Protein AF-T0ZRK0-F1 (afdb_monomer_lite)

pLDDT: mean 92.15, std 5.53, range [74.12, 98.19]

Secondary structure (DSSP, 8-state):
-HHHHTT----EEEEEETTTTEEEEEE--HHHHHHHHHHHHHHHHHHHHT-PPPPPSS-TTTTT-TTHHHH-HHHHHHHHT-SSPPPP--PPPP--EEEEEE-TTEEEEEETTEEEEEETTEEEEEEEGGGEEEEEEESSEEEPHHHHHHHHHTT---

InterPro domains:
  IPR002729 CRISPR-associated protein Cas1 [PF01867] (99-158)
  IPR011604 PD-(D/E)XK endonuclease-like domain superfamily [G3DSA:3.90.320.10] (1-72)
  IPR022765 Dna2/Cas4, domain of unknown function DUF83 [PF01930] (1-72)
  IPR042211 CRISPR-associated endonuclease Cas1, N-terminal domain [G3DSA:3.100.10.20] (97-158)

Structure (mmCIF, N/CA/C/O backbone):
data_AF-T0ZRK0-F1
#
_entry.id   AF-T0ZRK0-F1
#
loop_
_atom_site.group_PDB
_atom_site.id
_atom_site.type_symbol
_atom_site.label_atom_id
_atom_site.label_alt_id
_atom_site.label_comp_id
_atom_site.label_asym_id
_atom_site.label_entity_id
_atom_site.label_seq_id
_atom_site.pdbx_PDB_ins_code
_atom_site.Cartn_x
_atom_site.Cartn_y
_atom_site.Cartn_z
_atom_site.occupancy
_atom_site.B_iso_or_equiv
_atom_site.auth_seq_id
_atom_site.auth_comp_id
_atom_site.auth_asym_id
_atom_site.auth_atom_id
_atom_site.pdbx_PDB_model_num
ATOM 1 N N . MET A 1 1 ? -15.682 -17.173 26.545 1.00 78.81 1 MET A N 1
ATOM 2 C CA . MET A 1 1 ? -14.418 -16.399 26.540 1.00 78.81 1 MET A CA 1
ATOM 3 C C . MET A 1 1 ? -13.287 -17.383 26.737 1.00 78.81 1 MET A C 1
ATOM 5 O O . MET A 1 1 ? -13.396 -18.203 27.636 1.00 78.81 1 MET A O 1
ATOM 9 N N . ILE A 1 2 ? -12.194 -17.277 25.974 1.00 89.19 2 ILE A N 1
ATOM 10 C CA . ILE A 1 2 ? -11.131 -18.297 25.986 1.00 89.19 2 ILE A CA 1
ATOM 11 C C . ILE A 1 2 ? -10.567 -18.579 27.389 1.00 89.19 2 ILE A C 1
ATOM 13 O O . ILE A 1 2 ? -10.325 -19.728 27.726 1.00 89.19 2 ILE A O 1
ATOM 17 N N . LEU A 1 3 ? -10.399 -17.560 28.237 1.00 91.31 3 LEU A N 1
ATOM 18 C CA . LEU A 1 3 ? -9.878 -17.747 29.595 1.00 91.31 3 LEU A CA 1
ATOM 19 C C . LEU A 1 3 ? -10.885 -18.466 30.507 1.00 91.31 3 LEU A C 1
ATOM 21 O O . LEU A 1 3 ? -10.517 -19.416 31.189 1.00 91.31 3 LEU A O 1
ATOM 25 N N . GLU A 1 4 ? -12.163 -18.094 30.462 1.00 91.25 4 GLU A N 1
ATOM 26 C CA . GLU A 1 4 ? -13.221 -18.792 31.212 1.00 91.25 4 GLU A CA 1
ATOM 27 C C . GLU A 1 4 ? -13.374 -20.247 30.760 1.00 91.25 4 GLU A C 1
ATOM 29 O O . GLU A 1 4 ? -13.502 -21.148 31.582 1.00 91.25 4 GLU A O 1
ATOM 34 N N . GLU A 1 5 ? -13.280 -20.491 29.450 1.00 92.12 5 GLU A N 1
ATOM 35 C CA . GLU A 1 5 ? -13.317 -21.835 28.857 1.00 92.12 5 GLU A CA 1
ATOM 36 C C . GLU A 1 5 ? -12.138 -22.711 29.312 1.00 92.12 5 GLU A C 1
ATOM 38 O O . GLU A 1 5 ? -12.238 -23.934 29.299 1.00 92.12 5 GLU A O 1
ATOM 43 N N . ASN A 1 6 ? -11.041 -22.095 29.763 1.00 95.19 6 ASN A N 1
ATOM 44 C CA . ASN A 1 6 ? -9.883 -22.774 30.345 1.00 95.19 6 ASN A CA 1
ATOM 45 C C . ASN A 1 6 ? -9.909 -22.793 31.889 1.00 95.19 6 ASN A C 1
ATOM 47 O O . ASN A 1 6 ? -8.904 -23.120 32.516 1.00 95.19 6 ASN A O 1
ATOM 51 N N . GLY A 1 7 ? -11.047 -22.464 32.513 1.00 94.44 7 GLY A N 1
ATOM 52 C CA . GLY A 1 7 ? -11.255 -22.574 33.960 1.00 94.44 7 GLY A CA 1
ATOM 53 C C . GLY A 1 7 ? -10.780 -21.375 34.786 1.00 94.44 7 GLY A C 1
ATOM 54 O O . GLY A 1 7 ? -10.738 -21.470 36.012 1.00 94.44 7 GLY A O 1
ATOM 55 N N . TYR A 1 8 ? -10.431 -20.250 34.156 1.00 93.69 8 TYR A N 1
ATOM 56 C CA . TYR A 1 8 ? -10.069 -19.023 34.870 1.00 93.69 8 TYR A CA 1
ATOM 57 C C . TYR A 1 8 ? -11.311 -18.196 35.225 1.00 93.69 8 TYR A C 1
ATOM 59 O O . TYR A 1 8 ? -12.201 -18.015 34.395 1.00 93.69 8 TYR A O 1
ATOM 67 N N . SER A 1 9 ? -11.349 -17.619 36.430 1.00 91.75 9 SER A N 1
ATOM 68 C CA . SER A 1 9 ? -12.341 -16.595 36.769 1.00 91.75 9 SER A CA 1
ATOM 69 C C . SER A 1 9 ? -11.979 -15.270 36.093 1.00 91.75 9 SER A C 1
ATOM 71 O O . SER A 1 9 ? -10.844 -14.800 36.171 1.00 91.75 9 SER A O 1
ATOM 73 N N . CYS A 1 10 ? -12.937 -14.675 35.385 1.00 91.12 10 CYS A N 1
ATOM 74 C CA . CYS A 1 10 ? -12.752 -13.434 34.634 1.00 91.12 10 CYS A CA 1
ATOM 75 C C . CYS A 1 10 ? -13.885 -12.460 34.970 1.00 91.12 10 CYS A C 1
ATOM 77 O O . CYS A 1 10 ? -14.908 -12.428 34.294 1.00 91.12 10 CYS A O 1
ATOM 79 N N . GLU A 1 11 ? -13.703 -11.672 36.026 1.00 93.38 11 GLU A N 1
ATOM 80 C CA . GLU A 1 11 ? -14.727 -10.724 36.496 1.00 93.38 11 GLU A CA 1
ATOM 81 C C . GLU A 1 11 ? -14.539 -9.315 35.918 1.00 93.38 11 GLU A C 1
ATOM 83 O O . GLU A 1 11 ? -15.508 -8.576 35.759 1.00 93.38 11 GLU A O 1
ATOM 88 N N . GLN A 1 12 ? -13.305 -8.945 35.564 1.00 94.44 12 GLN A N 1
ATOM 89 C CA . GLN A 1 12 ? -12.973 -7.619 35.045 1.00 94.44 12 GLN A CA 1
ATOM 90 C C . GLN A 1 12 ? -11.694 -7.616 34.201 1.00 94.44 12 GLN A C 1
ATOM 92 O O . GLN A 1 12 ? -10.847 -8.506 34.308 1.00 94.44 12 GLN A O 1
ATOM 97 N N . GLY A 1 13 ? -11.541 -6.574 33.385 1.00 93.44 13 GLY A N 1
ATOM 98 C CA . GLY A 1 13 ? -10.327 -6.244 32.642 1.00 93.44 13 GLY A CA 1
ATOM 99 C C . GLY A 1 13 ? -9.828 -4.839 32.971 1.00 93.44 13 GLY A C 1
ATOM 1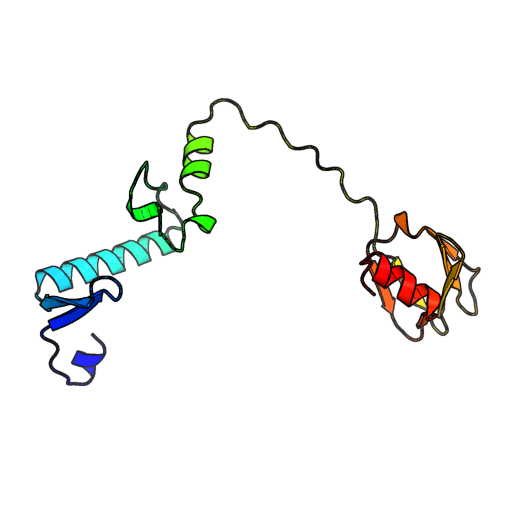00 O O . GLY A 1 13 ? -10.507 -4.068 33.643 1.00 93.44 13 GLY A O 1
ATOM 101 N N . VAL A 1 14 ? -8.636 -4.486 32.487 1.00 95.81 14 VAL A N 1
ATOM 102 C CA . VAL A 1 14 ? -8.057 -3.150 32.697 1.00 95.81 14 VAL A CA 1
ATOM 103 C C . VAL A 1 14 ? -7.588 -2.570 31.371 1.00 95.81 14 VAL A C 1
ATOM 105 O O . VAL A 1 14 ? -6.791 -3.186 30.663 1.00 95.81 14 VAL A O 1
ATOM 108 N N . LEU A 1 15 ? -8.036 -1.354 31.065 1.00 95.50 15 LEU A N 1
ATOM 109 C CA . LEU A 1 15 ? -7.479 -0.532 29.997 1.00 95.50 15 LEU A CA 1
ATOM 110 C C . LEU A 1 15 ? -6.409 0.387 30.584 1.00 95.50 15 LEU A C 1
ATOM 112 O O . LEU A 1 15 ? -6.682 1.170 31.491 1.00 95.50 15 LEU A O 1
ATOM 116 N N . TYR A 1 16 ? -5.181 0.287 30.073 1.00 96.19 16 TYR A N 1
ATOM 117 C CA . TYR A 1 16 ? -4.080 1.162 30.471 1.00 96.19 16 TYR A CA 1
ATOM 118 C C . TYR A 1 16 ? -3.776 2.192 29.383 1.00 96.19 16 TYR A C 1
ATOM 120 O O . TYR A 1 16 ? -3.351 1.842 28.280 1.00 96.19 16 TYR A O 1
ATOM 128 N N . TYR A 1 17 ? -3.945 3.472 29.703 1.00 94.19 17 TYR A N 1
ATOM 129 C CA . TYR A 1 17 ? -3.646 4.580 28.802 1.00 94.19 17 TYR A CA 1
ATOM 130 C C . TYR A 1 17 ? -2.206 5.052 29.008 1.00 94.19 17 TYR A C 1
ATOM 132 O O . TYR A 1 17 ? -1.891 5.723 29.986 1.00 94.19 17 TYR A O 1
ATOM 140 N N . VAL A 1 18 ? -1.317 4.741 28.059 1.00 93.50 18 VAL A N 1
ATOM 141 C CA . VAL A 1 18 ? 0.127 5.037 28.171 1.00 93.50 18 VAL A CA 1
ATOM 142 C C . VAL A 1 18 ? 0.413 6.534 28.336 1.00 93.50 18 VAL A C 1
ATOM 144 O O . VAL A 1 18 ? 1.280 6.909 29.123 1.00 93.50 18 VAL A O 1
ATOM 147 N N . GLN A 1 19 ? -0.323 7.395 27.625 1.00 91.50 19 GLN A N 1
ATOM 148 C CA . GLN A 1 19 ? -0.093 8.843 27.646 1.00 91.50 19 GLN A CA 1
ATOM 149 C C . GLN A 1 19 ? -0.457 9.479 29.000 1.00 91.50 19 GLN A C 1
ATOM 151 O O . GLN A 1 19 ? 0.309 10.297 29.502 1.00 91.50 19 GLN A O 1
ATOM 156 N N . SER A 1 20 ? -1.597 9.107 29.595 1.00 94.94 20 SER A N 1
ATOM 157 C CA . SER A 1 20 ? -2.043 9.620 30.903 1.00 94.94 20 SER A CA 1
ATOM 158 C C . SER A 1 20 ? -1.553 8.782 32.090 1.00 94.94 20 SER A C 1
ATOM 160 O O . SER A 1 20 ? -1.664 9.219 33.231 1.00 94.94 20 SER A O 1
ATOM 162 N N . ARG A 1 21 ? -0.988 7.592 31.835 1.00 95.31 21 ARG A N 1
ATOM 163 C CA . ARG A 1 21 ? -0.655 6.554 32.830 1.00 95.31 21 ARG A CA 1
ATOM 164 C C . ARG A 1 21 ? -1.853 6.105 33.671 1.00 95.31 21 ARG A C 1
ATOM 166 O O . ARG A 1 21 ? -1.684 5.631 34.793 1.00 95.31 21 ARG A O 1
ATOM 173 N N . GLU A 1 22 ? -3.046 6.225 33.112 1.00 97.06 22 GLU A N 1
ATOM 174 C CA . GLU A 1 22 ? -4.305 5.905 33.773 1.00 97.06 22 GLU A CA 1
ATOM 175 C C . GLU A 1 22 ? -4.682 4.436 33.566 1.00 97.06 22 GLU A C 1
ATOM 177 O O . GLU A 1 22 ? -4.476 3.879 32.485 1.00 97.06 22 GLU A O 1
ATOM 182 N N . ARG A 1 23 ? -5.232 3.808 34.610 1.00 97.44 23 ARG A N 1
ATOM 183 C CA . ARG A 1 23 ? -5.841 2.476 34.548 1.00 97.44 23 ARG A CA 1
ATOM 184 C C . ARG A 1 23 ? -7.338 2.623 34.743 1.00 97.44 23 ARG A C 1
ATOM 186 O O . ARG A 1 23 ? -7.760 3.159 35.760 1.00 97.44 23 ARG A O 1
ATOM 193 N N . VAL A 1 24 ? -8.103 2.119 33.787 1.00 96.81 24 VAL A N 1
ATOM 194 C CA . VAL A 1 24 ? -9.560 2.070 33.855 1.00 96.81 24 VAL A CA 1
ATOM 195 C C . VAL A 1 24 ? -9.971 0.612 33.983 1.00 96.81 24 VAL A C 1
ATOM 197 O O . VAL A 1 24 ? -9.690 -0.192 33.092 1.00 96.81 24 VAL A O 1
ATOM 200 N N . GLU A 1 25 ? -10.587 0.270 35.110 1.00 96.62 25 GLU A N 1
ATOM 201 C CA . GLU A 1 25 ? -11.154 -1.057 35.354 1.00 96.62 25 GLU A CA 1
ATOM 202 C C . GLU A 1 25 ? -12.493 -1.187 34.628 1.00 96.62 25 GLU A C 1
ATOM 204 O O . GLU A 1 25 ? -13.325 -0.281 34.668 1.00 96.62 25 GLU A O 1
ATOM 209 N N . ILE A 1 26 ? -12.680 -2.307 33.935 1.00 95.75 26 ILE A N 1
ATOM 210 C CA . ILE A 1 26 ? -13.863 -2.599 33.131 1.00 95.75 26 ILE A CA 1
ATOM 211 C C . ILE A 1 26 ? -14.487 -3.894 33.664 1.00 95.75 26 ILE A C 1
ATOM 213 O O . ILE A 1 26 ? -13.926 -4.966 33.410 1.00 95.75 26 ILE A O 1
ATOM 217 N N . PRO A 1 27 ? -15.615 -3.829 34.393 1.00 95.62 27 PRO A N 1
ATOM 218 C CA . PRO A 1 27 ? -16.311 -5.025 34.851 1.00 95.62 27 PRO A CA 1
ATOM 219 C C . PRO A 1 27 ? -16.918 -5.779 33.663 1.00 95.62 27 PRO A C 1
ATOM 221 O O . PRO A 1 27 ? -17.465 -5.177 32.740 1.00 95.62 27 PRO A O 1
ATOM 224 N N . PHE A 1 28 ? -16.827 -7.108 33.674 1.00 94.62 28 PHE A N 1
ATOM 225 C CA . PHE A 1 28 ? -17.411 -7.974 32.645 1.00 94.62 28 PHE A CA 1
ATOM 226 C C . PHE A 1 28 ? -18.836 -8.389 33.011 1.00 94.62 28 PHE A C 1
ATOM 228 O O . PHE A 1 28 ? -19.135 -9.581 33.140 1.00 94.62 28 PHE A O 1
ATOM 235 N N . ASP A 1 29 ? -19.701 -7.394 33.190 1.00 95.12 29 ASP A N 1
ATOM 236 C CA . ASP A 1 29 ? -21.116 -7.602 33.475 1.00 95.12 29 ASP A CA 1
ATOM 237 C C . ASP A 1 29 ? -21.891 -8.162 32.268 1.00 95.12 29 ASP A C 1
ATOM 239 O O . ASP A 1 29 ? -21.387 -8.289 31.146 1.00 95.12 29 ASP A O 1
ATOM 243 N N . GLU A 1 30 ? -23.140 -8.549 32.522 1.00 94.25 30 GLU A N 1
ATOM 244 C CA . GLU A 1 30 ? -23.998 -9.147 31.500 1.00 94.25 30 GLU A CA 1
ATOM 245 C C . GLU A 1 30 ? -24.315 -8.164 30.362 1.00 94.25 30 GLU A C 1
ATOM 247 O O . GLU A 1 30 ? -24.413 -8.567 29.203 1.00 94.25 30 GLU A O 1
ATOM 252 N N . GLU A 1 31 ? -24.415 -6.866 30.662 1.00 96.88 31 GLU A N 1
ATOM 253 C CA . GLU A 1 31 ? -24.691 -5.833 29.663 1.00 96.88 31 GLU A CA 1
ATOM 254 C C . GLU A 1 31 ? -23.528 -5.699 28.671 1.00 96.88 31 GLU A C 1
ATOM 256 O O . GLU A 1 31 ? -23.735 -5.744 27.454 1.00 96.88 31 GLU A O 1
ATOM 261 N N . LEU A 1 32 ? -22.291 -5.619 29.166 1.00 95.06 32 LEU A N 1
ATOM 262 C CA . LEU A 1 32 ? -21.094 -5.552 28.338 1.00 95.06 32 LEU A CA 1
ATOM 263 C C . LEU A 1 32 ? -20.905 -6.833 27.520 1.00 95.06 32 LEU A C 1
ATOM 265 O O . LEU A 1 32 ? -20.517 -6.766 26.346 1.00 95.06 32 LEU A O 1
ATOM 269 N N . ARG A 1 33 ? -21.199 -8.003 28.102 1.00 93.88 33 ARG A N 1
ATOM 270 C CA . ARG A 1 33 ? -21.157 -9.291 27.388 1.00 93.88 33 ARG A CA 1
ATOM 271 C C . ARG A 1 33 ? -22.172 -9.326 26.251 1.00 93.88 33 ARG A C 1
ATOM 273 O O . ARG A 1 33 ? -21.801 -9.666 25.123 1.00 93.88 33 ARG A O 1
ATOM 280 N N . ALA A 1 34 ? -23.410 -8.911 26.510 1.00 96.56 34 ALA A N 1
ATOM 281 C CA . ALA A 1 34 ? -24.460 -8.836 25.502 1.00 96.56 34 ALA A CA 1
ATOM 282 C C . ALA A 1 34 ? -24.105 -7.844 24.382 1.00 96.56 34 ALA A C 1
ATOM 284 O O . ALA A 1 34 ? -24.191 -8.189 23.200 1.00 96.56 34 ALA A O 1
ATOM 285 N N . LEU A 1 35 ? -23.626 -6.646 24.736 1.00 97.50 35 LEU A N 1
ATOM 286 C CA . LEU A 1 35 ? -23.180 -5.630 23.780 1.00 97.50 35 LEU A CA 1
ATOM 287 C C . LEU A 1 35 ? -22.043 -6.149 22.893 1.00 97.50 35 LEU A C 1
ATOM 289 O O . LEU A 1 35 ? -22.074 -5.984 21.672 1.00 97.50 35 LEU A O 1
ATOM 293 N N . THR A 1 36 ? -21.057 -6.814 23.494 1.00 95.25 36 THR A N 1
ATOM 294 C CA . THR A 1 36 ? -19.923 -7.402 22.773 1.00 95.25 36 THR A CA 1
ATOM 295 C C . THR A 1 36 ? -20.394 -8.483 21.801 1.00 95.25 36 THR A C 1
ATOM 297 O O . THR A 1 36 ? -19.994 -8.484 20.635 1.00 95.25 36 THR A O 1
ATOM 300 N N . GLY A 1 37 ? -21.291 -9.371 22.242 1.00 96.69 37 GLY A N 1
ATOM 301 C CA . GLY A 1 37 ? -21.889 -10.401 21.392 1.00 96.69 37 GLY A CA 1
ATOM 302 C C . GLY A 1 37 ? -22.647 -9.810 20.200 1.00 96.69 37 GLY A C 1
ATOM 303 O O . GLY A 1 37 ? -22.431 -10.228 19.058 1.00 96.69 37 GLY A O 1
ATOM 304 N N . ALA A 1 38 ? -23.472 -8.788 20.443 1.00 97.88 38 ALA A N 1
ATOM 305 C CA . ALA A 1 38 ? -24.213 -8.083 19.401 1.00 97.88 38 ALA A CA 1
ATOM 306 C C . ALA A 1 38 ? -23.280 -7.385 18.396 1.00 97.88 38 ALA A C 1
ATOM 308 O O . ALA A 1 38 ? -23.478 -7.502 17.185 1.00 97.88 38 ALA A O 1
ATOM 309 N N . ALA A 1 39 ? -22.224 -6.718 18.873 1.00 96.88 39 ALA A N 1
ATOM 310 C CA . ALA A 1 39 ? -21.237 -6.064 18.017 1.00 96.88 39 ALA A CA 1
ATOM 311 C C . ALA A 1 39 ? -20.494 -7.070 17.122 1.00 96.88 39 ALA A C 1
ATOM 313 O O . ALA A 1 39 ? -20.337 -6.833 15.923 1.00 96.88 39 ALA A O 1
ATOM 314 N N . ILE A 1 40 ? -20.083 -8.220 17.670 1.00 96.88 40 ILE A N 1
ATOM 315 C CA . ILE A 1 40 ? -19.434 -9.294 16.901 1.00 96.88 40 ILE A CA 1
ATOM 316 C C . ILE A 1 40 ? -20.373 -9.831 15.818 1.00 96.88 40 ILE A C 1
ATOM 318 O O . ILE A 1 40 ? -19.957 -9.990 14.667 1.00 96.88 40 ILE A O 1
ATOM 322 N N . ALA A 1 41 ? -21.633 -10.102 16.168 1.00 96.81 41 ALA A N 1
ATOM 323 C CA . ALA A 1 41 ? -22.629 -10.574 15.213 1.00 96.81 41 ALA A CA 1
ATOM 324 C C . ALA A 1 41 ? -22.859 -9.550 14.088 1.00 96.81 41 ALA A C 1
ATOM 326 O O . ALA A 1 41 ? -22.841 -9.920 12.913 1.00 96.81 41 ALA A O 1
ATOM 327 N N . GLY A 1 42 ? -22.982 -8.265 14.434 1.00 94.94 42 GLY A N 1
ATOM 328 C CA . GLY A 1 42 ? -23.125 -7.171 13.473 1.00 94.94 42 GLY A CA 1
ATOM 329 C C . GLY A 1 42 ? -21.941 -7.071 12.510 1.00 94.94 42 GLY A C 1
ATOM 330 O O . GLY A 1 42 ? -22.137 -7.063 11.297 1.00 94.94 42 GLY A O 1
ATOM 331 N N . MET A 1 43 ? -20.707 -7.090 13.024 1.00 94.00 43 MET A N 1
ATOM 332 C CA . MET A 1 43 ? -19.499 -7.042 12.188 1.00 94.00 43 MET A CA 1
ATOM 333 C C . MET A 1 43 ? -19.405 -8.238 11.231 1.00 94.00 43 MET A C 1
ATOM 335 O O . MET A 1 43 ? -19.091 -8.064 10.054 1.00 94.00 43 MET A O 1
ATOM 339 N N . ARG A 1 44 ? -19.719 -9.453 11.706 1.00 95.62 44 ARG A N 1
ATOM 340 C CA . ARG A 1 44 ? -19.750 -10.658 10.857 1.00 95.62 44 ARG A CA 1
ATOM 341 C C . ARG A 1 44 ? -20.816 -10.561 9.771 1.00 95.62 44 ARG A C 1
ATOM 343 O O . ARG A 1 44 ? -20.552 -10.933 8.632 1.00 95.62 44 ARG A O 1
ATOM 350 N N . HIS A 1 45 ? -21.996 -10.045 10.108 1.00 95.56 45 HIS A N 1
ATOM 351 C CA . HIS A 1 45 ? -23.068 -9.839 9.142 1.00 95.56 45 HIS A CA 1
ATOM 352 C C . HIS A 1 45 ? -22.665 -8.837 8.051 1.00 95.56 45 HIS A C 1
ATOM 354 O O . HIS A 1 45 ? -22.799 -9.141 6.869 1.00 95.56 45 HIS A O 1
ATOM 360 N N . MET A 1 46 ? -22.094 -7.688 8.427 1.00 93.69 46 MET A N 1
ATOM 361 C CA . MET A 1 46 ? -21.603 -6.684 7.473 1.00 93.69 46 MET A CA 1
ATOM 362 C C . MET A 1 46 ? -20.547 -7.261 6.525 1.00 93.69 46 MET A C 1
ATOM 364 O O . MET A 1 46 ? -20.614 -7.039 5.316 1.00 93.69 46 MET A O 1
ATOM 368 N N . ALA A 1 47 ? -19.608 -8.049 7.058 1.00 93.56 47 ALA A N 1
ATOM 369 C CA . ALA A 1 47 ? -18.593 -8.722 6.254 1.00 93.56 47 ALA A CA 1
ATOM 370 C C . ALA A 1 47 ? -19.204 -9.736 5.270 1.00 93.56 47 ALA A C 1
ATOM 372 O O . ALA A 1 47 ? -18.768 -9.805 4.125 1.00 93.56 47 ALA A O 1
ATOM 373 N N . ALA A 1 48 ? -20.228 -10.488 5.688 1.00 95.88 48 ALA A N 1
ATOM 374 C CA . ALA A 1 48 ? -20.903 -11.468 4.836 1.00 95.88 48 ALA A CA 1
ATOM 375 C C . ALA A 1 48 ? -21.728 -10.823 3.708 1.00 95.88 48 ALA A C 1
ATOM 377 O O . ALA A 1 48 ? -21.767 -11.351 2.601 1.00 95.88 48 ALA A O 1
ATOM 378 N N . VAL A 1 49 ? -22.377 -9.686 3.978 1.00 96.25 49 VAL A N 1
ATOM 379 C CA . VAL A 1 49 ? -23.164 -8.943 2.976 1.00 96.25 49 VAL A CA 1
ATOM 380 C C . VAL A 1 49 ? -22.261 -8.162 2.010 1.00 96.25 49 VAL A C 1
ATOM 382 O O . VAL A 1 49 ? -22.673 -7.852 0.894 1.00 96.25 49 VAL A O 1
ATOM 385 N N . GLY A 1 50 ? -21.030 -7.837 2.417 1.00 93.50 50 GLY A N 1
ATOM 386 C CA . GLY A 1 50 ? -20.076 -7.083 1.597 1.00 93.50 50 GLY A CA 1
ATOM 387 C C . GLY A 1 50 ? -20.433 -5.601 1.435 1.00 93.50 50 GLY A C 1
ATOM 388 O O . GLY A 1 50 ? -19.853 -4.914 0.598 1.00 93.50 50 GLY A O 1
ATOM 389 N N . GLN A 1 51 ? -21.380 -5.092 2.227 1.00 88.69 51 GLN A N 1
ATOM 390 C CA . GLN A 1 51 ? -21.760 -3.681 2.232 1.00 88.69 51 GLN A CA 1
ATOM 391 C C . GLN A 1 51 ? -21.048 -2.954 3.370 1.00 88.69 51 GLN A C 1
ATOM 393 O O . GLN A 1 51 ? -21.334 -3.161 4.550 1.00 88.69 51 GLN A O 1
ATOM 398 N N . ILE A 1 52 ? -20.112 -2.085 2.997 1.00 85.88 52 ILE A N 1
ATOM 399 C CA . ILE A 1 52 ? -19.383 -1.230 3.934 1.00 85.88 52 ILE A CA 1
ATOM 400 C C . ILE A 1 52 ? -20.260 -0.008 4.249 1.00 85.88 52 ILE A C 1
ATOM 402 O O . ILE A 1 52 ? -20.802 0.605 3.324 1.00 85.88 52 ILE A O 1
ATOM 406 N N . PRO A 1 53 ? -20.425 0.365 5.531 1.00 88.19 53 PRO A N 1
ATOM 407 C CA . PRO A 1 53 ? -21.192 1.542 5.897 1.00 88.19 53 PRO A CA 1
ATOM 408 C C . PRO A 1 53 ? -20.482 2.805 5.398 1.00 88.19 53 PRO A C 1
ATOM 410 O O . PRO A 1 53 ? -19.256 2.814 5.247 1.00 88.19 53 PRO A O 1
ATOM 413 N N . PRO A 1 54 ? -21.227 3.894 5.160 1.00 89.19 54 PRO A N 1
ATOM 414 C CA . PRO A 1 54 ? -20.612 5.152 4.776 1.00 89.19 54 PRO A CA 1
ATOM 415 C C . PRO A 1 54 ? -19.625 5.635 5.853 1.00 89.19 54 PRO A C 1
ATOM 417 O O . PRO A 1 54 ? -19.862 5.404 7.046 1.00 89.19 54 PRO A O 1
ATOM 420 N N . PRO A 1 55 ? -18.539 6.327 5.463 1.00 91.19 55 PRO A N 1
ATOM 421 C CA . PRO A 1 55 ? -17.622 6.912 6.427 1.00 91.19 55 PRO A CA 1
ATOM 422 C C . PRO A 1 55 ? -18.332 7.913 7.339 1.00 91.19 55 PRO A C 1
ATOM 424 O O . PRO A 1 55 ? -19.278 8.589 6.931 1.00 91.19 55 PRO A O 1
ATOM 427 N N . LEU A 1 56 ? -17.849 8.032 8.575 1.00 91.19 56 LEU A N 1
ATOM 428 C CA . LEU A 1 56 ? -18.376 9.005 9.528 1.00 91.19 56 LEU A CA 1
ATOM 429 C C . LEU A 1 56 ? -18.116 10.438 9.042 1.00 91.19 56 LEU A C 1
ATOM 431 O O . LEU A 1 56 ? -17.090 10.717 8.427 1.00 91.19 56 LEU A O 1
ATOM 435 N N . GLU A 1 57 ? -19.018 11.357 9.376 1.00 90.06 57 GLU A N 1
ATOM 436 C CA . GLU A 1 57 ? -18.898 12.769 9.004 1.00 90.06 57 GLU A CA 1
ATOM 437 C C . GLU A 1 57 ? -18.366 13.591 10.180 1.00 90.06 57 GLU A C 1
ATOM 439 O O . GLU A 1 57 ? -18.964 13.590 11.256 1.00 90.06 57 GLU A O 1
ATOM 444 N N . GLY A 1 58 ? -17.227 14.269 9.994 1.00 85.38 58 GLY A N 1
ATOM 445 C CA . GLY A 1 58 ? -16.651 15.169 11.003 1.00 85.38 58 GLY A CA 1
ATOM 446 C C . GLY A 1 58 ? -16.387 14.514 12.366 1.00 85.38 58 GLY A C 1
ATOM 447 O O . GLY A 1 58 ? -16.389 15.192 13.393 1.00 85.38 58 GLY A O 1
ATOM 448 N N . SER A 1 59 ? -16.213 13.188 12.406 1.00 89.75 59 SER A N 1
ATOM 449 C CA . SER A 1 59 ? -16.119 12.454 13.666 1.00 89.75 59 SER A CA 1
ATOM 450 C C . SER A 1 59 ? -14.692 12.467 14.218 1.00 89.75 59 SER A C 1
ATOM 452 O O . SER A 1 59 ? -13.773 12.022 13.526 1.00 89.75 59 SER A O 1
ATOM 454 N N . PRO A 1 60 ? -14.480 12.826 15.500 1.00 89.88 60 PRO A N 1
ATOM 455 C CA . PRO A 1 60 ? -13.155 12.765 16.123 1.00 89.88 60 PRO A CA 1
ATOM 456 C C . PRO A 1 60 ? -12.579 11.340 16.171 1.00 89.88 60 PRO A C 1
ATOM 458 O O . PRO A 1 60 ? -11.372 11.169 16.332 1.00 89.88 60 PRO A O 1
ATOM 461 N N . LYS A 1 61 ? -13.422 10.311 15.987 1.00 89.06 61 LYS A N 1
ATOM 462 C CA . LYS A 1 61 ? -13.002 8.907 15.879 1.00 89.06 61 LYS A CA 1
ATOM 463 C C . LYS A 1 61 ? -12.127 8.647 14.646 1.00 89.06 61 LYS A C 1
ATOM 465 O O . LYS A 1 61 ? -11.306 7.737 14.681 1.00 89.06 61 LYS A O 1
ATOM 470 N N . CYS A 1 62 ? -12.270 9.437 13.580 1.00 90.88 62 CYS A N 1
ATOM 471 C CA . CYS A 1 62 ? -11.503 9.268 12.345 1.00 90.88 62 CYS A CA 1
ATOM 472 C C . CYS A 1 62 ? -10.067 9.809 12.453 1.00 90.88 62 CYS A C 1
ATOM 474 O O . CYS A 1 62 ? -9.163 9.218 11.872 1.00 90.88 62 CYS A O 1
ATOM 476 N N . ASN A 1 63 ? -9.828 10.854 13.255 1.00 87.31 63 ASN A N 1
ATOM 477 C CA . ASN A 1 63 ? -8.561 11.608 13.291 1.00 87.31 63 ASN A CA 1
ATOM 478 C C . ASN A 1 63 ? -7.309 10.774 13.615 1.00 87.31 63 ASN A C 1
ATOM 480 O O . ASN A 1 63 ? -6.203 11.141 13.231 1.00 87.31 63 ASN A O 1
ATOM 484 N N . ARG A 1 64 ? -7.458 9.681 14.371 1.00 86.06 64 ARG A N 1
ATOM 485 C CA . ARG A 1 64 ? -6.366 8.748 14.717 1.00 86.06 64 ARG A CA 1
ATOM 486 C C . ARG A 1 64 ? -6.720 7.300 14.385 1.00 86.06 64 ARG A C 1
ATOM 488 O O . ARG A 1 64 ? -6.147 6.372 14.948 1.00 86.06 64 ARG A O 1
ATOM 495 N N . CYS A 1 65 ? -7.702 7.105 13.508 1.00 90.44 65 CYS A N 1
ATOM 496 C CA . CYS A 1 65 ? -8.103 5.777 13.083 1.00 90.44 65 CYS A CA 1
ATOM 497 C C . CYS A 1 65 ? -7.004 5.168 12.207 1.00 90.44 65 CYS A C 1
ATOM 499 O O . CYS A 1 65 ? -6.597 5.768 11.214 1.00 90.44 65 CYS A O 1
ATOM 501 N N . SER A 1 66 ? -6.565 3.950 12.528 1.00 93.62 66 SER A N 1
ATOM 502 C CA . SER A 1 66 ? -5.598 3.200 11.711 1.00 93.62 66 SER A CA 1
ATOM 503 C C . SER A 1 66 ? -6.105 2.918 10.294 1.00 93.62 66 SER A C 1
ATOM 505 O O . SER A 1 66 ? -5.311 2.702 9.385 1.00 93.62 66 SER A O 1
ATOM 507 N N . LEU A 1 67 ? -7.425 2.947 10.097 1.00 91.69 67 LEU A N 1
ATOM 508 C CA . LEU A 1 67 ? -8.064 2.737 8.803 1.00 91.69 67 LEU A CA 1
ATOM 509 C C . LEU A 1 67 ? -8.295 4.037 8.025 1.00 91.69 67 LEU A C 1
ATOM 511 O O . LEU A 1 67 ? -8.820 3.962 6.921 1.00 91.69 67 LEU A O 1
ATOM 515 N N . ALA A 1 68 ? -7.929 5.216 8.543 1.00 91.56 68 ALA A N 1
ATOM 516 C CA . ALA A 1 68 ? -8.217 6.491 7.876 1.00 91.56 68 ALA A CA 1
ATOM 517 C C . ALA A 1 68 ? -7.627 6.568 6.456 1.00 91.56 68 ALA A C 1
ATOM 519 O O . ALA A 1 68 ? -8.324 6.991 5.543 1.00 91.56 68 ALA A O 1
ATOM 520 N N . GLY A 1 69 ? -6.403 6.069 6.243 1.00 90.81 69 GLY A N 1
ATOM 521 C CA . GLY A 1 69 ? -5.767 6.046 4.916 1.00 90.81 69 GLY A CA 1
ATOM 522 C C . GLY A 1 69 ? -6.363 5.035 3.928 1.00 90.81 69 GLY A C 1
ATOM 523 O O . GLY A 1 69 ? -6.098 5.121 2.737 1.00 90.81 69 GLY A O 1
ATOM 524 N N . ILE A 1 70 ? -7.164 4.081 4.412 1.00 91.38 70 ILE A N 1
ATOM 525 C CA . ILE A 1 70 ? -7.858 3.087 3.578 1.00 91.38 70 ILE A CA 1
ATOM 526 C C . ILE A 1 70 ? -9.304 3.531 3.331 1.00 91.38 70 ILE A C 1
ATOM 528 O O . ILE A 1 70 ? -9.806 3.446 2.217 1.00 91.38 70 ILE A O 1
ATOM 532 N N . CYS A 1 71 ? -9.978 3.999 4.382 1.00 90.62 71 CYS A N 1
ATOM 533 C CA . CYS A 1 71 ? -11.364 4.448 4.341 1.00 90.62 71 CYS A CA 1
ATOM 534 C C . CYS A 1 71 ? -11.517 5.808 3.647 1.00 90.62 71 CYS A C 1
ATOM 536 O O . CYS A 1 71 ? -12.556 6.027 3.032 1.00 90.62 71 CYS A O 1
ATOM 538 N N . LEU A 1 72 ? -10.505 6.684 3.749 1.00 92.44 72 LEU A N 1
ATOM 539 C CA . LEU A 1 72 ? -10.459 8.031 3.164 1.00 92.44 72 LEU A CA 1
ATOM 540 C C . LEU A 1 72 ? -11.774 8.801 3.389 1.00 92.44 72 LEU A C 1
ATOM 542 O O . LEU A 1 72 ? -12.497 9.099 2.437 1.00 92.44 72 LEU A O 1
ATOM 546 N N . PRO A 1 73 ? -12.166 9.036 4.660 1.00 92.62 73 PRO A N 1
ATOM 547 C CA . PRO A 1 73 ? -13.514 9.483 4.995 1.00 92.62 73 PRO A CA 1
ATOM 548 C C . PRO A 1 73 ? -13.863 10.833 4.368 1.00 92.62 73 PRO A C 1
ATOM 550 O O . PRO A 1 73 ? -14.996 11.015 3.921 1.00 92.62 73 PRO A O 1
ATOM 553 N N . ASP A 1 74 ? -12.904 11.755 4.309 1.00 89.50 74 ASP A N 1
ATOM 554 C CA . ASP A 1 74 ? -13.116 13.091 3.762 1.00 89.50 74 ASP A CA 1
ATOM 555 C C . ASP A 1 74 ? -13.256 13.034 2.238 1.00 89.50 74 ASP A C 1
ATOM 557 O O . ASP A 1 74 ? -14.204 13.594 1.688 1.00 89.50 74 ASP A O 1
ATOM 561 N N . GLU A 1 75 ? -12.390 12.287 1.552 1.00 90.81 75 GLU A N 1
ATOM 562 C CA . GLU A 1 75 ? -12.419 12.115 0.100 1.00 90.81 75 GLU A CA 1
ATOM 563 C C . GLU A 1 75 ? -13.662 11.351 -0.353 1.00 90.81 75 GLU A C 1
ATOM 565 O O . GLU A 1 75 ? -14.354 11.776 -1.278 1.00 90.81 75 GLU A O 1
ATOM 570 N N . VAL A 1 76 ? -13.990 10.237 0.306 1.00 90.69 76 VAL A N 1
ATOM 571 C CA . VAL A 1 76 ? -15.176 9.441 -0.024 1.00 90.69 76 VAL A CA 1
ATOM 572 C C . VAL A 1 76 ? -16.442 10.262 0.200 1.00 90.69 76 VAL A C 1
ATOM 574 O O . VAL A 1 76 ? -17.322 10.268 -0.663 1.00 90.69 76 VAL A O 1
ATOM 577 N N . ASN A 1 77 ? -16.552 10.997 1.311 1.00 90.75 77 ASN A N 1
ATOM 578 C CA . ASN A 1 77 ? -17.705 11.870 1.532 1.00 90.75 77 ASN A CA 1
ATOM 579 C C . ASN A 1 77 ? -17.745 13.041 0.540 1.00 90.75 77 ASN A C 1
ATOM 581 O O . ASN A 1 77 ? -18.830 13.395 0.078 1.00 90.75 77 ASN A O 1
ATOM 585 N N . PHE A 1 78 ? -16.593 13.599 0.162 1.00 88.50 78 PHE A N 1
ATOM 586 C CA . PHE A 1 78 ? -16.491 14.629 -0.872 1.00 88.50 78 PHE A CA 1
ATOM 587 C C . PHE A 1 78 ? -17.002 14.118 -2.225 1.00 88.50 78 PHE A C 1
ATOM 589 O O . PHE A 1 78 ? -17.889 14.736 -2.811 1.00 88.50 78 PHE A O 1
ATOM 596 N N . PHE A 1 79 ? -16.534 12.954 -2.687 1.00 87.31 79 PHE A N 1
ATOM 597 C CA . PHE A 1 79 ? -16.973 12.368 -3.956 1.00 87.31 79 PHE A CA 1
ATOM 598 C C . PHE A 1 79 ? -18.447 11.960 -3.950 1.00 87.31 79 PHE A C 1
ATOM 600 O O . PHE A 1 79 ? -19.125 12.126 -4.959 1.00 87.31 79 PHE A O 1
ATOM 607 N N . ARG A 1 80 ? -18.981 11.480 -2.821 1.00 85.81 80 ARG A N 1
ATOM 608 C CA . ARG A 1 80 ? -20.408 11.127 -2.704 1.00 85.81 80 ARG A CA 1
ATOM 609 C C . ARG A 1 80 ? -21.349 12.328 -2.807 1.00 85.81 80 ARG A C 1
ATOM 611 O O . ARG A 1 80 ? -22.514 12.140 -3.142 1.00 85.81 80 ARG A O 1
ATOM 618 N N . ARG A 1 81 ? -20.870 13.533 -2.489 1.00 86.44 81 ARG A N 1
ATOM 619 C CA . ARG A 1 81 ? -21.644 14.787 -2.540 1.00 86.44 81 ARG A CA 1
ATOM 620 C C . ARG A 1 81 ? -21.409 15.585 -3.821 1.00 86.44 81 ARG A C 1
ATOM 622 O O . ARG A 1 81 ? -21.998 16.647 -3.992 1.00 86.44 81 ARG A O 1
ATOM 629 N N . MET A 1 82 ? -20.519 15.115 -4.686 1.00 83.44 82 MET A N 1
ATOM 630 C CA . MET A 1 82 ? -20.107 15.839 -5.875 1.00 83.44 82 MET A CA 1
ATOM 631 C C . MET A 1 82 ? -21.139 15.671 -6.998 1.00 83.44 82 MET A C 1
ATOM 633 O O . MET A 1 82 ? -21.484 14.552 -7.364 1.00 83.44 82 MET A O 1
ATOM 637 N N . GLU A 1 83 ? -21.603 16.782 -7.571 1.00 82.81 83 GLU A N 1
ATOM 638 C CA . GLU A 1 83 ? -22.550 16.774 -8.700 1.00 82.81 83 GLU A CA 1
ATOM 639 C C . GLU A 1 83 ? -21.853 16.644 -10.065 1.00 82.81 83 GLU A C 1
ATOM 641 O O . GLU A 1 83 ? -22.442 16.150 -11.025 1.00 82.81 83 GLU A O 1
ATOM 646 N N . VAL A 1 84 ? -20.589 17.070 -10.160 1.00 82.31 84 VAL A N 1
ATOM 647 C CA . VAL A 1 84 ? -19.800 17.073 -11.402 1.00 82.31 84 VAL A CA 1
ATOM 648 C C . VAL A 1 84 ? -18.528 16.256 -11.192 1.00 82.31 84 VAL A C 1
ATOM 650 O O . VAL A 1 84 ? -17.753 16.622 -10.317 1.00 82.31 84 VAL A O 1
ATOM 653 N N . PRO A 1 85 ? -18.260 15.195 -11.976 1.00 78.50 85 PRO A N 1
ATOM 654 C CA .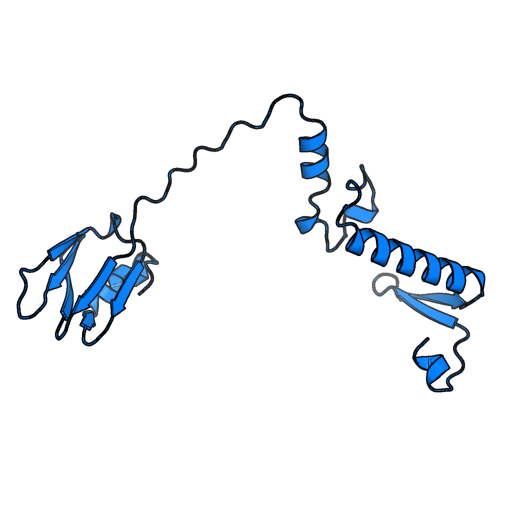 PRO A 1 85 ? -17.097 14.337 -11.760 1.00 78.50 85 PRO A CA 1
ATOM 655 C C . PRO A 1 85 ? -15.774 15.121 -11.843 1.00 78.50 85 PRO A C 1
ATOM 657 O O . PRO A 1 85 ? -15.670 16.077 -12.622 1.00 78.50 85 PRO A O 1
ATOM 660 N N . PRO A 1 86 ? -14.737 14.719 -11.081 1.00 80.62 86 PRO A N 1
ATOM 661 C CA . PRO A 1 86 ? -13.449 15.399 -11.106 1.00 80.62 86 PRO A CA 1
ATOM 662 C C . PRO A 1 86 ? -12.837 15.320 -12.507 1.00 80.62 86 PRO A C 1
ATOM 664 O O . PRO A 1 86 ? -12.921 14.295 -13.188 1.00 80.62 86 PRO A O 1
ATOM 667 N N . ARG A 1 87 ? -12.176 16.402 -12.936 1.00 84.25 87 ARG A N 1
ATOM 668 C CA . ARG A 1 87 ? -11.432 16.410 -14.199 1.00 84.25 87 ARG A CA 1
ATOM 669 C C . ARG A 1 87 ? -10.358 15.312 -14.154 1.00 84.25 87 ARG A C 1
ATOM 671 O O . ARG A 1 87 ? -9.520 15.356 -13.251 1.00 84.25 87 ARG A O 1
ATOM 678 N N . PRO A 1 88 ? -10.318 14.382 -15.123 1.00 79.00 88 PRO A N 1
ATOM 679 C CA . PRO A 1 88 ? -9.267 13.376 -15.178 1.00 79.00 88 PRO A CA 1
ATOM 680 C C . PRO A 1 88 ? -7.888 14.037 -15.250 1.00 79.00 88 PRO A C 1
ATOM 682 O O . PRO A 1 88 ? -7.672 14.969 -16.033 1.00 79.00 88 PRO A O 1
ATOM 685 N N . LEU A 1 89 ? -6.942 13.547 -14.451 1.00 82.75 89 LEU A N 1
ATOM 686 C CA . LEU A 1 89 ? -5.535 13.871 -14.649 1.00 82.75 89 LEU A CA 1
ATOM 687 C C . LEU A 1 89 ? -5.050 13.071 -15.860 1.00 82.75 89 LEU A C 1
ATOM 689 O O . LEU A 1 89 ? -4.972 11.845 -15.809 1.00 82.75 89 LEU A O 1
ATOM 693 N N . ALA A 1 90 ? -4.749 13.761 -16.960 1.00 81.56 90 ALA A N 1
ATOM 694 C CA . ALA A 1 90 ? -4.084 13.160 -18.110 1.00 81.56 90 ALA A CA 1
ATOM 695 C C . ALA A 1 90 ? -2.608 12.933 -17.756 1.00 81.56 90 ALA A C 1
ATOM 697 O O . ALA A 1 90 ? -1.750 13.753 -18.075 1.00 81.56 90 ALA A O 1
ATOM 698 N N . VAL A 1 91 ? -2.330 11.854 -17.023 1.00 81.69 91 VAL A N 1
ATOM 699 C CA . VAL A 1 91 ? -0.960 11.394 -16.798 1.00 81.69 91 VAL A CA 1
ATOM 700 C C . VAL A 1 91 ? -0.486 10.770 -18.115 1.00 81.69 91 VAL A C 1
ATOM 702 O O . VAL A 1 91 ? -1.159 9.855 -18.603 1.00 81.69 91 VAL A O 1
ATOM 705 N N . PRO A 1 92 ? 0.602 11.267 -18.735 1.00 76.25 92 PRO A N 1
ATOM 706 C CA . PRO A 1 92 ? 1.164 10.612 -19.907 1.00 76.25 92 PRO A CA 1
ATOM 707 C C . PRO A 1 92 ? 1.519 9.175 -19.525 1.00 76.25 92 PRO A C 1
ATOM 709 O O . PRO A 1 92 ? 2.089 8.928 -18.462 1.00 76.25 92 PRO A O 1
ATOM 712 N N . ARG A 1 93 ? 1.110 8.217 -20.358 1.00 74.69 93 ARG A N 1
ATOM 713 C CA . A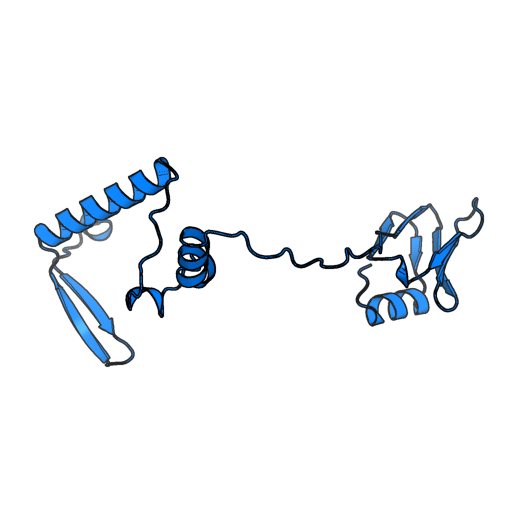RG A 1 93 ? 1.542 6.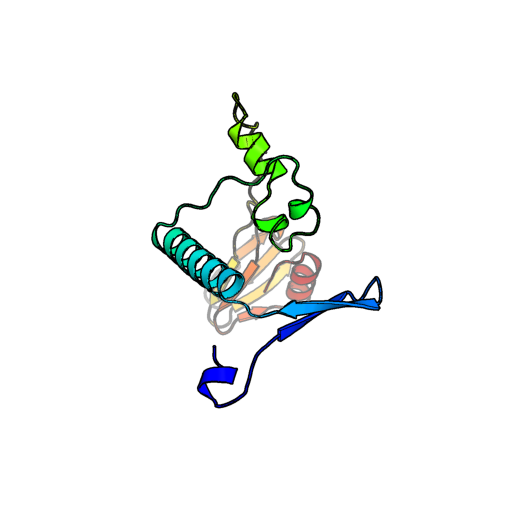833 -20.170 1.00 74.69 93 ARG A CA 1
ATOM 714 C C . ARG A 1 93 ? 3.033 6.786 -20.457 1.00 74.69 93 ARG A C 1
ATOM 716 O O . ARG A 1 93 ? 3.475 7.417 -21.412 1.00 74.69 93 ARG A O 1
ATOM 723 N N . ASP A 1 94 ? 3.772 6.053 -19.636 1.00 80.25 94 ASP A N 1
ATOM 724 C CA . ASP A 1 94 ? 5.138 5.709 -19.994 1.00 80.25 94 ASP A CA 1
ATOM 725 C C . ASP A 1 94 ? 5.087 4.880 -21.285 1.00 80.25 94 ASP A C 1
ATOM 727 O O . ASP A 1 94 ? 4.380 3.870 -21.356 1.00 80.25 94 ASP A O 1
ATOM 731 N N . GLU A 1 95 ? 5.732 5.380 -22.335 1.00 86.69 95 GLU A N 1
ATOM 732 C CA . GLU A 1 95 ? 5.773 4.729 -23.647 1.00 86.69 95 GLU A CA 1
ATOM 733 C C . GLU A 1 95 ? 6.875 3.660 -23.704 1.00 86.69 95 GLU A C 1
ATOM 735 O O . GLU A 1 95 ? 6.916 2.874 -24.652 1.00 86.69 95 GLU A O 1
ATOM 740 N N . ALA A 1 96 ? 7.741 3.598 -22.685 1.00 93.62 96 ALA A N 1
ATOM 741 C CA . ALA A 1 96 ? 8.822 2.634 -22.599 1.00 93.62 96 ALA A CA 1
ATOM 742 C C . ALA A 1 96 ? 8.304 1.204 -22.363 1.00 93.62 96 ALA A C 1
ATOM 744 O O . ALA A 1 96 ? 7.497 0.920 -21.472 1.00 93.62 96 ALA A O 1
ATOM 745 N N . LEU A 1 97 ? 8.810 0.256 -23.149 1.00 95.19 97 LEU A N 1
ATOM 746 C CA . LEU A 1 97 ? 8.387 -1.142 -23.146 1.00 95.19 97 LEU A CA 1
ATOM 747 C C . LEU A 1 97 ? 9.493 -2.060 -22.603 1.00 95.19 97 LEU A C 1
ATOM 749 O O . LEU A 1 97 ? 10.674 -1.715 -22.653 1.00 95.19 97 LEU A O 1
ATOM 753 N N . PRO A 1 98 ? 9.144 -3.242 -22.069 1.00 96.50 98 PRO A N 1
ATOM 754 C CA . PRO A 1 98 ? 10.139 -4.233 -21.682 1.00 96.50 98 PRO A CA 1
ATOM 755 C C . PRO A 1 98 ? 10.926 -4.723 -22.904 1.00 96.50 98 PRO A C 1
ATOM 757 O O . PRO A 1 98 ? 10.343 -5.179 -23.890 1.00 96.50 98 PRO A O 1
ATOM 760 N N . LEU A 1 99 ? 12.256 -4.682 -22.822 1.00 96.31 99 LEU A N 1
ATOM 761 C CA . LEU A 1 99 ? 13.146 -5.258 -23.823 1.00 96.31 99 LEU A CA 1
ATOM 762 C C . LEU A 1 99 ? 13.452 -6.713 -23.459 1.00 96.31 99 LEU A C 1
ATOM 764 O O . LEU A 1 99 ? 14.179 -6.977 -22.505 1.00 96.31 99 LEU A O 1
ATOM 768 N N . TYR A 1 100 ? 12.937 -7.657 -24.243 1.00 95.81 100 TYR A N 1
ATOM 769 C CA . TYR A 1 100 ? 13.242 -9.079 -24.094 1.00 95.81 100 TYR A CA 1
ATOM 770 C C . TYR A 1 100 ? 14.460 -9.457 -24.928 1.00 95.81 100 TYR A C 1
ATOM 772 O O . TYR A 1 100 ? 14.475 -9.255 -26.140 1.00 95.81 100 TYR A O 1
ATOM 780 N N . VAL A 1 101 ? 15.456 -10.070 -24.291 1.00 94.00 101 VAL A N 1
ATOM 781 C CA . VAL A 1 101 ? 16.602 -10.661 -24.981 1.00 94.00 101 VAL A CA 1
ATOM 782 C C . VAL A 1 101 ? 16.630 -12.150 -24.674 1.00 94.00 101 VAL A C 1
ATOM 784 O O . VAL A 1 101 ? 17.028 -12.574 -23.588 1.00 94.00 101 VAL A O 1
ATOM 787 N N . GLN A 1 102 ? 16.190 -12.943 -25.650 1.00 92.56 102 GLN A N 1
ATOM 788 C CA . GLN A 1 102 ? 16.141 -14.398 -25.577 1.00 92.56 102 GLN A CA 1
ATOM 789 C C . GLN A 1 102 ? 16.928 -14.995 -26.742 1.00 92.56 102 GLN A C 1
ATOM 791 O O . GLN A 1 102 ? 16.403 -15.176 -27.834 1.00 92.56 102 GLN A O 1
ATOM 796 N N . ALA A 1 103 ? 18.200 -15.303 -26.502 1.00 86.62 103 ALA A N 1
ATOM 797 C CA . ALA A 1 103 ? 19.074 -15.900 -27.504 1.00 86.62 103 ALA A CA 1
ATOM 798 C C . ALA A 1 103 ? 20.160 -16.758 -26.847 1.00 86.62 103 ALA A C 1
ATOM 800 O O . ALA A 1 103 ? 20.528 -16.558 -25.686 1.00 86.62 103 ALA A O 1
ATOM 801 N N . ARG A 1 104 ? 20.708 -17.709 -27.606 1.00 85.56 104 ARG A N 1
ATOM 802 C CA . ARG A 1 104 ? 21.929 -18.422 -27.225 1.00 85.56 104 ARG A CA 1
ATOM 803 C C . ARG A 1 104 ? 23.136 -17.594 -27.669 1.00 85.56 104 ARG A C 1
ATOM 805 O O . ARG A 1 104 ? 23.209 -17.210 -28.828 1.00 85.56 104 ARG A O 1
ATOM 812 N N . GLY A 1 105 ? 24.056 -17.304 -26.749 1.00 87.31 105 GLY A N 1
ATOM 813 C CA . GLY A 1 105 ? 25.220 -16.460 -27.044 1.00 87.31 105 GLY A CA 1
ATOM 814 C C . GLY A 1 105 ? 24.861 -14.989 -27.282 1.00 87.31 105 GLY A C 1
ATOM 815 O O . GLY A 1 105 ? 25.638 -14.260 -27.894 1.00 87.31 105 GLY A O 1
ATOM 816 N N . GLY A 1 106 ? 23.687 -14.544 -26.819 1.00 91.81 106 GLY A N 1
ATOM 817 C CA . GLY A 1 106 ? 23.256 -13.157 -26.970 1.00 91.81 106 GLY A CA 1
ATOM 818 C C . GLY A 1 106 ? 24.175 -12.201 -26.208 1.00 91.81 106 GLY A C 1
ATOM 819 O O . GLY A 1 106 ? 24.674 -12.531 -25.134 1.00 91.81 106 GLY A O 1
ATOM 820 N N . LYS A 1 107 ? 24.389 -10.996 -26.727 1.00 95.06 107 LYS A N 1
ATOM 821 C CA . LYS A 1 107 ? 25.175 -9.946 -26.078 1.00 95.06 107 LYS A CA 1
ATOM 822 C C . LYS A 1 107 ? 24.425 -8.625 -26.114 1.00 95.06 107 LYS A C 1
ATOM 824 O O . LYS A 1 107 ? 24.016 -8.184 -27.181 1.00 95.06 107 LYS A O 1
ATOM 829 N N . VAL A 1 108 ? 24.311 -7.984 -24.955 1.00 96.81 108 VAL A N 1
ATOM 830 C CA . VAL A 1 108 ? 23.716 -6.656 -24.776 1.00 96.81 108 VAL A CA 1
ATOM 831 C C . VAL A 1 108 ? 24.815 -5.678 -24.379 1.00 96.81 108 VAL A C 1
ATOM 833 O O . VAL A 1 108 ? 25.456 -5.839 -23.338 1.00 96.81 108 VAL A O 1
ATOM 836 N N . ALA A 1 109 ? 25.064 -4.669 -25.209 1.00 97.31 109 ALA A N 1
ATOM 837 C CA . ALA A 1 109 ? 26.120 -3.686 -24.995 1.00 97.31 109 ALA A CA 1
ATOM 838 C C . ALA A 1 109 ? 25.623 -2.250 -25.178 1.00 97.31 109 ALA A C 1
ATOM 840 O O . ALA A 1 109 ? 24.818 -1.975 -26.056 1.00 97.31 109 ALA A O 1
ATOM 841 N N . LYS A 1 110 ? 26.144 -1.308 -24.387 1.00 97.31 110 LYS A N 1
ATOM 842 C CA . LYS A 1 110 ? 25.857 0.119 -24.567 1.00 97.31 110 LYS A CA 1
ATOM 843 C C . LYS A 1 110 ? 26.584 0.665 -25.796 1.00 97.31 110 LYS A C 1
ATOM 845 O O . LYS A 1 110 ? 27.785 0.452 -25.949 1.00 97.31 110 LYS A O 1
ATOM 850 N N . ASN A 1 111 ? 25.875 1.446 -26.602 1.00 96.94 111 ASN A N 1
ATOM 851 C CA . ASN A 1 111 ? 26.431 2.293 -27.648 1.00 96.94 111 ASN A CA 1
ATOM 852 C C . ASN A 1 111 ? 25.726 3.658 -27.627 1.00 96.94 111 ASN A C 1
ATOM 854 O O . ASN A 1 111 ? 24.624 3.806 -28.159 1.00 96.94 111 ASN A O 1
ATOM 858 N N . GLY A 1 112 ? 26.340 4.651 -26.979 1.00 95.50 112 GLY A N 1
ATOM 859 C CA . GLY A 1 112 ? 25.708 5.956 -26.759 1.00 95.50 112 GLY A CA 1
ATOM 860 C C . GLY A 1 112 ? 24.393 5.827 -25.981 1.00 95.50 112 GLY A C 1
ATOM 861 O O . GLY A 1 112 ? 24.378 5.225 -24.909 1.00 95.50 112 GLY A O 1
ATOM 862 N N . GLU A 1 113 ? 23.307 6.349 -26.557 1.00 96.75 113 GLU A N 1
ATOM 863 C CA . GLU A 1 113 ? 21.934 6.311 -26.015 1.00 96.75 113 GLU A CA 1
ATOM 864 C C . GLU A 1 113 ? 21.140 5.053 -26.424 1.00 96.75 113 GLU A C 1
ATOM 866 O O . GLU A 1 113 ? 19.912 5.010 -26.328 1.00 96.75 113 GLU A O 1
ATOM 871 N N . THR A 1 114 ? 21.831 4.021 -26.914 1.00 97.38 114 THR A N 1
ATOM 872 C CA . THR A 1 114 ? 21.214 2.770 -27.369 1.00 97.38 114 THR A CA 1
ATOM 873 C C . THR A 1 114 ? 21.853 1.553 -26.712 1.00 97.38 114 THR A C 1
ATOM 875 O O . THR A 1 114 ? 23.043 1.557 -26.381 1.00 97.38 114 THR A O 1
ATOM 878 N N . LEU A 1 115 ? 21.071 0.487 -26.562 1.00 97.31 115 LEU A N 1
ATOM 879 C CA . LEU A 1 115 ? 21.575 -0.864 -26.374 1.00 97.31 115 LEU A CA 1
ATOM 880 C C . LEU A 1 115 ? 21.697 -1.546 -27.736 1.00 97.31 115 LEU A C 1
ATOM 882 O O . LEU A 1 115 ? 20.763 -1.540 -28.533 1.00 97.31 115 LEU A O 1
ATOM 886 N N . GLN A 1 116 ? 22.858 -2.136 -27.982 1.00 96.50 116 GLN A N 1
ATOM 887 C CA . GLN A 1 116 ? 23.118 -3.042 -29.089 1.00 96.50 116 GLN A CA 1
ATOM 888 C C . GLN A 1 116 ? 22.913 -4.470 -28.599 1.00 96.50 116 GLN A C 1
ATOM 890 O O . GLN A 1 116 ? 23.594 -4.905 -27.666 1.00 96.50 116 GLN A O 1
ATOM 895 N N . VAL A 1 117 ? 21.985 -5.180 -29.229 1.00 95.19 117 VAL A N 1
ATOM 896 C CA . VAL A 1 117 ? 21.663 -6.580 -28.961 1.00 95.19 117 VAL A CA 1
ATOM 897 C C . VAL A 1 117 ? 22.126 -7.406 -30.154 1.00 95.19 117 VAL A C 1
ATOM 899 O O . VAL A 1 117 ? 21.648 -7.208 -31.265 1.00 95.19 117 VAL A O 1
ATOM 902 N N . SER A 1 118 ? 23.062 -8.323 -29.940 1.00 93.38 118 SER A N 1
ATOM 903 C CA . SER A 1 118 ? 23.591 -9.203 -30.990 1.00 93.38 118 SER A CA 1
ATOM 904 C C . SER A 1 118 ? 23.485 -10.667 -30.578 1.00 93.38 118 SER A C 1
ATOM 906 O O . SER A 1 118 ? 23.788 -10.980 -29.428 1.00 93.38 118 SER A O 1
ATOM 908 N N . ALA A 1 119 ? 23.138 -11.554 -31.507 1.00 88.50 119 ALA A N 1
ATOM 909 C CA . ALA A 1 119 ? 23.197 -13.010 -31.352 1.00 88.50 119 ALA A CA 1
ATOM 910 C C . ALA A 1 119 ? 24.007 -13.619 -32.514 1.00 88.50 119 ALA A C 1
ATOM 912 O O . ALA A 1 119 ? 24.167 -12.964 -33.5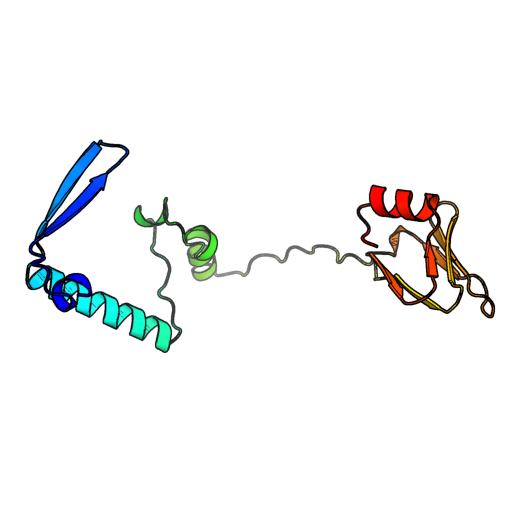41 1.00 88.50 119 ALA A O 1
ATOM 913 N N . GLU A 1 120 ? 24.544 -14.834 -32.349 1.00 76.81 120 GLU A N 1
ATOM 914 C CA . GLU A 1 120 ? 25.490 -15.446 -33.309 1.00 76.81 120 GLU A CA 1
ATOM 915 C C . GLU A 1 120 ? 24.947 -15.533 -34.750 1.00 76.81 120 GLU A C 1
ATOM 917 O O . GLU A 1 120 ? 25.722 -15.369 -35.691 1.00 76.81 120 GLU A O 1
ATOM 922 N N . ASP A 1 121 ? 23.630 -15.690 -34.917 1.00 74.12 121 ASP A N 1
ATOM 923 C CA . ASP A 1 121 ? 22.976 -15.905 -36.217 1.00 74.12 121 ASP A CA 1
ATOM 924 C C . ASP A 1 121 ? 22.037 -14.757 -36.649 1.00 74.12 121 ASP A C 1
ATOM 926 O O . ASP A 1 121 ? 21.296 -14.893 -37.624 1.00 74.12 121 ASP A O 1
ATOM 930 N N . GLU A 1 122 ? 22.053 -13.613 -35.951 1.00 79.38 122 GLU A N 1
ATOM 931 C CA . GLU A 1 122 ? 21.129 -12.500 -36.211 1.00 79.38 122 GLU A CA 1
ATOM 932 C C . GLU A 1 122 ? 21.837 -11.141 -36.331 1.00 79.38 122 GLU A C 1
ATOM 934 O O . GLU A 1 122 ? 22.832 -10.877 -35.647 1.00 79.38 122 GLU A O 1
ATOM 939 N N . PRO A 1 123 ? 21.329 -10.233 -37.188 1.00 81.75 123 PRO A N 1
ATOM 940 C CA . PRO A 1 123 ? 21.869 -8.885 -37.283 1.00 81.75 123 PRO A CA 1
ATOM 941 C C . PRO A 1 123 ? 21.706 -8.142 -35.952 1.00 81.75 123 PRO A C 1
ATOM 943 O O . PRO A 1 123 ? 20.655 -8.198 -35.318 1.00 81.75 123 PRO A O 1
ATOM 946 N N . SER A 1 124 ? 22.742 -7.394 -35.560 1.00 88.75 124 SER A N 1
ATOM 947 C CA . SER A 1 124 ? 22.712 -6.555 -34.357 1.00 88.75 124 SER A CA 1
ATOM 948 C C . SER A 1 124 ? 21.531 -5.583 -34.401 1.00 88.75 124 SER A C 1
ATOM 950 O O . SER A 1 124 ? 21.410 -4.785 -35.332 1.00 88.75 124 SER A O 1
ATOM 952 N N . GLN A 1 125 ? 20.692 -5.616 -33.372 1.00 92.69 125 GLN A N 1
ATOM 953 C CA . GLN A 1 125 ? 19.556 -4.721 -33.201 1.00 92.69 125 GLN A CA 1
ATOM 954 C C . GLN A 1 125 ? 19.925 -3.583 -32.256 1.00 92.69 125 GLN A C 1
ATOM 956 O O . GLN A 1 125 ? 20.553 -3.798 -31.221 1.00 92.69 125 GLN A O 1
ATOM 961 N N . SER A 1 126 ? 19.513 -2.367 -32.608 1.00 95.88 126 SER A N 1
ATOM 962 C CA . SER A 1 126 ? 19.713 -1.182 -31.779 1.00 95.88 126 SER A CA 1
ATOM 963 C C . SER A 1 126 ? 18.382 -0.749 -31.174 1.00 95.88 126 SER A C 1
ATOM 965 O O . SER A 1 126 ? 17.420 -0.511 -31.904 1.00 95.88 126 SER A O 1
ATOM 967 N N . VAL A 1 127 ? 18.334 -0.639 -29.847 1.00 96.56 127 VAL A N 1
ATOM 968 C CA . VAL A 1 127 ? 17.154 -0.202 -29.088 1.00 96.56 127 VAL A CA 1
ATOM 969 C C . VAL A 1 127 ? 17.524 1.037 -28.284 1.00 96.56 127 VAL A C 1
ATOM 971 O O . VAL A 1 127 ? 18.551 1.048 -27.604 1.00 96.56 127 VAL A O 1
ATOM 974 N N . ARG A 1 128 ? 16.730 2.107 -28.365 1.00 96.56 128 ARG A N 1
ATOM 975 C CA . ARG A 1 128 ? 17.009 3.351 -27.630 1.00 96.56 128 ARG A CA 1
ATOM 976 C C . ARG A 1 128 ? 16.691 3.156 -26.154 1.00 96.56 128 ARG A C 1
ATOM 978 O O . ARG A 1 128 ? 15.651 2.603 -25.826 1.00 96.56 128 ARG A O 1
ATOM 985 N N . LEU A 1 129 ? 17.539 3.674 -25.268 1.00 96.06 129 LEU A N 1
ATOM 986 C CA . LEU A 1 129 ? 17.337 3.555 -23.818 1.00 96.06 129 LEU A CA 1
ATOM 987 C C . LEU A 1 129 ? 16.029 4.203 -23.337 1.00 96.06 129 LEU A C 1
ATOM 989 O O . LEU A 1 129 ? 15.442 3.718 -22.382 1.00 96.06 129 LEU A O 1
ATOM 993 N N . ILE A 1 130 ? 15.559 5.262 -24.009 1.00 95.06 130 ILE A N 1
ATOM 994 C CA . ILE A 1 130 ? 14.291 5.942 -23.682 1.00 95.06 130 ILE A CA 1
ATOM 995 C C . ILE A 1 130 ? 13.051 5.073 -23.937 1.00 95.06 130 ILE A C 1
ATOM 997 O O . ILE A 1 130 ? 12.003 5.331 -23.361 1.00 95.06 130 ILE A O 1
ATOM 1001 N N . ASP A 1 131 ? 13.172 4.039 -24.772 1.00 95.69 131 ASP A N 1
ATOM 1002 C CA . ASP A 1 131 ? 12.060 3.145 -25.101 1.00 95.69 131 ASP A CA 1
ATOM 1003 C C . ASP A 1 131 ? 12.038 1.893 -24.202 1.00 95.69 131 ASP A C 1
ATOM 1005 O O . ASP A 1 131 ? 11.234 0.994 -24.443 1.00 95.69 131 ASP A O 1
ATOM 1009 N N . ILE A 1 132 ? 12.925 1.791 -23.199 1.00 96.38 132 ILE A N 1
ATOM 1010 C CA . ILE A 1 132 ? 13.113 0.584 -22.378 1.00 96.38 132 ILE A CA 1
ATOM 1011 C C . ILE A 1 132 ? 12.660 0.836 -20.940 1.00 96.38 132 ILE A C 1
ATOM 1013 O O . ILE A 1 132 ? 13.284 1.616 -20.225 1.00 96.38 132 ILE A O 1
ATOM 1017 N N . SER A 1 133 ? 11.625 0.122 -20.489 1.00 96.56 133 SER A N 1
ATOM 1018 C CA . SER A 1 133 ? 11.177 0.171 -19.084 1.00 96.56 133 SER A CA 1
ATOM 1019 C C . SER A 1 133 ? 11.864 -0.860 -18.191 1.00 96.56 133 SER A C 1
ATOM 1021 O O . SER A 1 133 ? 11.952 -0.665 -16.985 1.00 96.56 133 SER A O 1
ATOM 1023 N N . GLN A 1 134 ? 12.355 -1.957 -18.771 1.00 97.62 134 GLN A N 1
ATOM 1024 C CA . GLN A 1 134 ? 13.141 -3.003 -18.106 1.00 97.62 134 GLN A CA 1
ATOM 1025 C C . GLN A 1 134 ? 13.842 -3.869 -19.159 1.00 97.62 134 GLN A C 1
ATOM 1027 O O . GLN A 1 134 ? 13.329 -4.032 -20.269 1.00 97.62 134 GLN A O 1
ATOM 1032 N N . LEU A 1 135 ? 14.988 -4.449 -18.817 1.00 97.31 135 LEU A N 1
ATOM 1033 C CA . LEU A 1 135 ? 15.681 -5.441 -19.633 1.00 97.31 135 LEU A CA 1
ATOM 1034 C C . LEU A 1 135 ? 15.395 -6.836 -19.071 1.00 97.31 135 LEU A C 1
ATOM 1036 O O . LEU A 1 135 ? 15.724 -7.116 -17.933 1.00 97.31 135 LEU A O 1
ATOM 1040 N N . LEU A 1 136 ? 14.814 -7.728 -19.869 1.00 97.75 136 LEU A N 1
ATOM 1041 C CA . LEU A 1 136 ? 14.521 -9.105 -19.472 1.00 97.75 136 LEU A CA 1
ATOM 1042 C C . LEU A 1 136 ? 15.470 -10.055 -20.194 1.00 97.75 136 LEU A C 1
ATOM 1044 O O . LEU A 1 136 ? 15.390 -10.243 -21.411 1.00 97.75 136 LEU A O 1
ATOM 1048 N N . VAL A 1 137 ? 16.376 -10.658 -19.430 1.00 94.75 137 VAL A N 1
ATOM 1049 C CA . VAL A 1 137 ? 17.438 -11.522 -19.950 1.00 94.75 137 VAL A CA 1
ATOM 1050 C C . VAL A 1 137 ? 17.052 -12.992 -19.784 1.00 94.75 137 VAL A C 1
ATOM 1052 O O . VAL A 1 137 ? 16.916 -13.484 -18.666 1.00 94.75 137 VAL A O 1
ATOM 1055 N N . MET A 1 138 ? 16.891 -13.721 -20.893 1.00 93.19 138 MET A N 1
ATOM 1056 C CA . MET A 1 138 ? 16.468 -15.126 -20.878 1.00 93.19 138 MET A CA 1
ATOM 1057 C C . MET A 1 138 ? 17.473 -16.026 -21.607 1.00 93.19 138 MET A C 1
ATOM 1059 O O . MET A 1 138 ? 17.618 -15.967 -22.826 1.00 93.19 138 MET A O 1
ATOM 1063 N N . GLY A 1 139 ? 18.124 -16.927 -20.866 1.00 86.94 139 GLY A N 1
ATOM 1064 C CA . GLY A 1 139 ? 19.067 -17.907 -21.415 1.00 86.94 139 GLY A CA 1
ATOM 1065 C C . GLY A 1 139 ? 20.532 -17.475 -21.318 1.00 86.94 139 GLY A C 1
ATOM 1066 O O . GLY A 1 139 ? 20.932 -16.796 -20.376 1.00 86.94 139 GLY A O 1
ATOM 1067 N N . GLN A 1 140 ? 21.358 -17.919 -22.270 1.00 90.44 140 GLN A N 1
ATOM 1068 C CA . GLN A 1 140 ? 22.797 -17.630 -22.300 1.00 90.44 140 GLN A CA 1
ATOM 1069 C C . GLN A 1 140 ? 23.051 -16.271 -22.956 1.00 90.44 140 GLN A C 1
ATOM 1071 O O . GLN A 1 140 ? 23.490 -16.200 -24.105 1.00 90.44 140 GLN A O 1
ATOM 1076 N N . VAL A 1 141 ? 22.749 -15.204 -22.220 1.00 94.06 141 VAL A N 1
ATOM 1077 C CA . VAL A 1 141 ? 22.894 -13.822 -22.680 1.00 94.06 141 VAL A CA 1
ATOM 1078 C C . VAL A 1 141 ? 23.862 -13.071 -21.768 1.00 94.06 141 VAL A C 1
ATOM 1080 O O . VAL A 1 141 ? 23.775 -13.130 -20.544 1.00 94.06 141 VAL A O 1
ATOM 1083 N N . TYR A 1 142 ? 24.796 -12.355 -22.380 1.00 94.12 142 TYR A N 1
ATOM 1084 C CA . TYR A 1 142 ? 25.826 -11.575 -21.717 1.00 94.12 142 TYR A CA 1
ATOM 1085 C C . TYR A 1 142 ? 25.494 -10.082 -21.769 1.00 94.12 142 TYR A C 1
ATOM 1087 O O . TYR A 1 142 ? 25.427 -9.489 -22.845 1.00 94.12 142 TYR A O 1
ATOM 1095 N N . VAL A 1 143 ? 25.335 -9.447 -20.610 1.00 97.00 143 VAL A N 1
ATOM 1096 C CA . VAL A 1 143 ? 25.173 -7.990 -20.500 1.00 97.00 143 VAL A CA 1
ATOM 1097 C C . VAL A 1 143 ? 26.522 -7.377 -20.140 1.00 97.00 143 VAL A C 1
ATOM 1099 O O . VAL A 1 143 ? 27.157 -7.784 -19.167 1.00 97.00 143 VAL A O 1
ATOM 1102 N N . THR A 1 144 ? 26.998 -6.409 -20.925 1.00 97.75 144 THR A N 1
ATOM 1103 C CA . THR A 1 144 ? 28.284 -5.759 -20.636 1.00 97.75 144 THR A CA 1
ATOM 1104 C C . THR A 1 144 ? 28.177 -4.834 -19.423 1.00 97.75 144 THR A C 1
ATOM 1106 O O . THR A 1 144 ? 27.136 -4.228 -19.172 1.00 97.75 144 THR A O 1
ATOM 1109 N N . THR A 1 145 ? 29.277 -4.648 -18.689 1.00 98.19 145 THR A N 1
ATOM 1110 C CA . THR A 1 145 ? 29.317 -3.739 -17.529 1.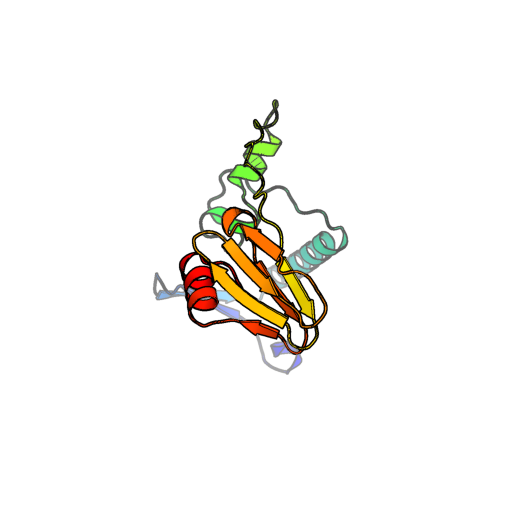00 98.19 145 THR A CA 1
ATOM 1111 C C . THR A 1 145 ? 28.860 -2.308 -17.855 1.00 98.19 145 THR A C 1
ATOM 1113 O O . THR A 1 145 ? 28.079 -1.768 -17.075 1.00 98.19 145 THR A O 1
ATOM 1116 N N . PRO A 1 146 ? 29.247 -1.685 -18.992 1.00 97.81 146 PRO A N 1
ATOM 1117 C CA . PRO A 1 146 ? 28.731 -0.364 -19.352 1.00 97.81 146 PRO A CA 1
ATOM 1118 C C . PRO A 1 146 ? 27.220 -0.332 -19.608 1.00 97.81 146 PRO A C 1
ATOM 1120 O O . PRO A 1 146 ? 26.588 0.675 -19.303 1.00 97.81 146 PRO A O 1
ATOM 1123 N N . ALA A 1 147 ? 26.638 -1.406 -20.157 1.00 97.69 147 ALA A N 1
ATOM 1124 C CA . ALA A 1 147 ? 25.187 -1.511 -20.319 1.00 97.69 147 ALA A CA 1
ATOM 1125 C C . ALA A 1 147 ? 24.493 -1.608 -18.957 1.00 97.69 147 ALA A C 1
ATOM 1127 O O . ALA A 1 147 ? 23.560 -0.857 -18.695 1.00 97.69 147 ALA A O 1
ATOM 1128 N N . LEU A 1 148 ? 25.000 -2.466 -18.069 1.00 97.75 148 LEU A N 1
ATOM 1129 C CA . LEU A 1 148 ? 24.442 -2.650 -16.731 1.00 97.75 148 LEU A CA 1
ATOM 1130 C C . LEU A 1 148 ? 24.505 -1.362 -15.895 1.00 97.75 148 LEU A C 1
ATOM 1132 O O . LEU A 1 148 ? 23.518 -0.982 -15.276 1.00 97.75 148 LEU A O 1
ATOM 1136 N N . HIS A 1 149 ? 25.642 -0.661 -15.920 1.00 97.94 149 HIS A N 1
ATOM 1137 C CA . HIS A 1 149 ? 25.814 0.601 -15.200 1.00 97.94 149 HIS A CA 1
ATOM 1138 C C . HIS A 1 149 ? 24.844 1.681 -15.694 1.00 97.94 149 HIS A C 1
ATOM 1140 O O . HIS A 1 149 ? 24.290 2.426 -14.892 1.00 97.94 149 HIS A O 1
ATOM 1146 N N . GLU A 1 150 ? 24.631 1.772 -17.008 1.00 97.94 150 GLU A N 1
ATOM 1147 C CA . GLU A 1 150 ? 23.698 2.743 -17.579 1.00 97.94 150 GLU A CA 1
ATOM 1148 C C . GLU A 1 150 ? 22.244 2.435 -17.214 1.00 97.94 150 GLU A C 1
ATOM 1150 O O . GLU A 1 150 ? 21.506 3.346 -16.852 1.00 97.94 150 GLU A O 1
ATOM 1155 N N . LEU A 1 151 ? 21.850 1.159 -17.268 1.00 97.62 151 LEU A N 1
ATOM 1156 C CA . LEU A 1 151 ? 20.508 0.720 -16.882 1.00 97.62 151 LEU A CA 1
ATOM 1157 C C . LEU A 1 151 ? 20.235 1.041 -15.407 1.00 97.62 151 LEU A C 1
ATOM 1159 O O . LEU A 1 151 ? 19.233 1.677 -15.096 1.00 97.62 151 LEU A O 1
ATOM 1163 N N . MET A 1 152 ? 21.178 0.725 -14.515 1.00 97.38 152 MET A N 1
ATOM 1164 C CA . MET A 1 152 ? 21.067 1.045 -13.087 1.00 97.38 152 MET A CA 1
ATOM 1165 C C . MET A 1 152 ? 21.021 2.553 -12.814 1.00 97.38 152 MET A C 1
ATOM 1167 O O . MET A 1 152 ? 20.225 2.995 -11.992 1.00 97.38 152 MET A O 1
ATOM 1171 N N . ALA A 1 153 ? 21.842 3.353 -13.503 1.00 97.44 153 ALA A N 1
ATOM 1172 C CA . ALA A 1 153 ? 21.858 4.808 -13.333 1.00 97.44 153 ALA A CA 1
ATOM 1173 C C . ALA A 1 153 ? 20.534 5.477 -13.742 1.00 97.44 153 ALA A C 1
ATOM 1175 O O . ALA A 1 153 ? 20.218 6.557 -13.247 1.00 97.44 153 ALA A O 1
ATOM 1176 N N . ARG A 1 154 ? 19.769 4.838 -14.635 1.00 95.50 154 ARG A N 1
ATOM 1177 C CA . ARG A 1 154 ? 18.437 5.276 -15.078 1.00 95.50 154 ARG A CA 1
ATOM 1178 C C . ARG A 1 154 ? 17.295 4.594 -14.330 1.00 95.50 154 ARG A C 1
ATOM 1180 O O . ARG A 1 154 ? 16.148 4.771 -14.717 1.00 95.50 154 ARG A O 1
ATOM 1187 N N . GLU A 1 155 ? 17.611 3.798 -13.309 1.00 96.81 155 GLU A N 1
ATOM 1188 C CA . GLU A 1 155 ? 16.638 2.997 -12.561 1.00 96.81 155 GLU A CA 1
ATOM 1189 C C . GLU A 1 155 ? 15.834 2.029 -13.453 1.00 96.81 155 GLU A C 1
ATOM 1191 O O . GLU A 1 155 ? 14.715 1.653 -13.117 1.00 96.81 155 GLU A O 1
ATOM 1196 N N . ILE A 1 156 ? 16.417 1.588 -14.577 1.00 97.19 156 ILE A N 1
ATOM 1197 C CA . ILE A 1 156 ? 15.842 0.569 -15.462 1.00 97.19 156 ILE A CA 1
ATOM 1198 C C . ILE A 1 156 ? 16.203 -0.815 -14.891 1.00 97.19 156 ILE A C 1
ATOM 1200 O O . ILE A 1 156 ? 17.390 -1.162 -14.858 1.00 97.19 156 ILE A O 1
ATOM 1204 N N . PRO A 1 157 ? 15.222 -1.626 -14.450 1.00 97.44 157 PRO A N 1
ATOM 1205 C CA . PRO A 1 157 ? 15.475 -2.962 -13.917 1.00 97.44 157 PRO A CA 1
ATOM 1206 C C . PRO A 1 157 ? 16.061 -3.910 -14.974 1.00 97.44 157 PRO A C 1
ATOM 1208 O O . PRO A 1 157 ? 15.745 -3.791 -16.161 1.00 97.44 157 PRO A O 1
ATOM 1211 N N . VAL A 1 158 ? 16.885 -4.864 -14.529 1.00 94.06 158 VAL A N 1
ATOM 1212 C CA . VAL A 1 158 ? 17.514 -5.922 -15.346 1.00 94.06 158 VAL A CA 1
ATOM 1213 C C . VAL A 1 158 ? 17.271 -7.286 -14.715 1.00 94.06 158 VAL A C 1
ATOM 1215 O O . VAL A 1 158 ? 17.404 -7.359 -13.472 1.00 94.06 158 VAL A O 1
#

Foldseek 3Di:
DVCVVVVDDDQWDWDQDPVVRDIDIGGPDPVVVVVVVVVVVVVVVCVVVVDDDQADDPDPCLVPDPCCVVNVNVVSVVCVPDPDDDDDDPDPDQQADAAEDAAAQWEWEDDPQWTWIDHPPDDTDTDGVSNHQEYHYHDNYYYDPVRVVVCVVVVHYD

Radius of gyration: 30.35 Å; chains: 1; bounding box: 54×40×74 Å

Organism: NCBI:txid410659

Sequence (158 aa):
MILEENGYSCEQGVLYYVQSRERVEIPFDEELRALTGAAIAGMRHMAAVGQIPPPLEGSPKCNRCSLAGICLPDEVNFFRRMEVPPRPLAVPRDEALPLYVQARGGKVAKNGETLQVSAEDEPSQSVRLIDISQLLVMGQVYVTTPALHELMAREIPV